Protein AF-A0A1S8A8T0-F1 (afdb_monomer_lite)

Secondary structure (DSSP, 8-state):
---PPP-------S--------BPPHHHHHHHHHHHHIIIIIS---HHHHHHHHHHHS--B--

Radius of gyration: 22.33 Å; chains: 1; bounding box: 30×39×68 Å

Organism: Rosellinia necatrix (NCBI:txid77044)

Sequence (63 aa):
MEMQSPVARPEPDGAGEHGRVRYAKPSEWAAQKDIIKRLYLDENKTLDEVRRVMADEHQFYAT

Structure (mmCIF, N/CA/C/O backbone):
data_AF-A0A1S8A8T0-F1
#
_entry.id   AF-A0A1S8A8T0-F1
#
loop_
_atom_site.group_PDB
_atom_site.id
_atom_site.type_symbol
_atom_site.label_atom_id
_atom_site.label_alt_id
_atom_site.label_comp_id
_atom_site.label_asym_id
_atom_site.label_entity_id
_atom_site.label_seq_id
_atom_site.pdbx_PDB_ins_code
_atom_site.Cartn_x
_atom_site.Cartn_y
_atom_site.Cartn_z
_atom_site.occupancy
_atom_site.B_iso_or_equiv
_atom_site.auth_seq_id
_atom_site.auth_comp_id
_atom_site.auth_asym_id
_atom_site.auth_atom_id
_atom_site.pdbx_PDB_model_num
ATOM 1 N N . MET A 1 1 ? -17.935 -29.448 -59.082 1.00 54.25 1 MET A N 1
ATOM 2 C CA . MET A 1 1 ? -17.862 -30.253 -57.844 1.00 54.25 1 MET A CA 1
ATOM 3 C C . MET A 1 1 ? -16.401 -30.330 -57.461 1.00 54.25 1 MET A C 1
ATOM 5 O O . MET A 1 1 ? -15.598 -30.323 -58.382 1.00 54.25 1 MET A O 1
ATO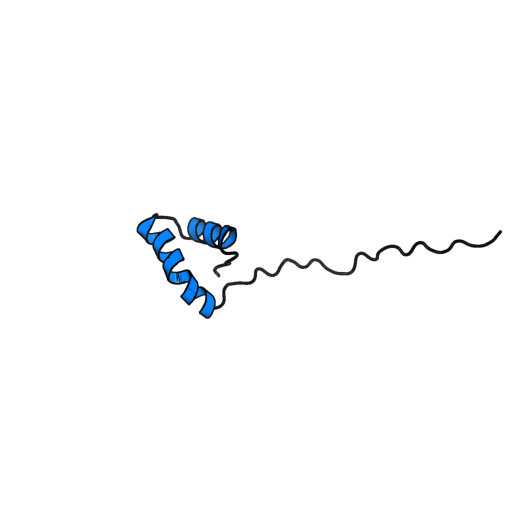M 9 N N . GLU A 1 2 ? -16.114 -30.402 -56.155 1.00 49.00 2 GLU A N 1
ATOM 10 C CA . GLU A 1 2 ? -14.770 -30.537 -55.549 1.00 49.00 2 GLU A CA 1
ATOM 11 C C . GLU A 1 2 ? -14.057 -29.176 -55.344 1.00 49.00 2 GLU A C 1
ATOM 13 O O . GLU A 1 2 ? -13.989 -28.386 -56.274 1.00 49.00 2 GLU A O 1
ATOM 18 N N . MET A 1 3 ? -13.534 -28.754 -54.187 1.00 51.59 3 MET A N 1
ATOM 19 C CA . MET A 1 3 ? -13.563 -29.209 -52.792 1.00 51.59 3 MET A CA 1
ATOM 20 C C . MET A 1 3 ? -13.411 -27.975 -51.885 1.00 51.59 3 MET A C 1
ATOM 22 O O . MET A 1 3 ? -12.881 -26.942 -52.282 1.00 51.59 3 MET A O 1
ATOM 26 N N . GLN A 1 4 ? -13.882 -28.122 -50.654 1.00 47.22 4 GLN A N 1
ATOM 27 C CA . GLN A 1 4 ? -13.923 -27.143 -49.573 1.00 47.22 4 GLN A CA 1
ATOM 28 C C . GLN A 1 4 ? -12.535 -26.567 -49.232 1.00 47.2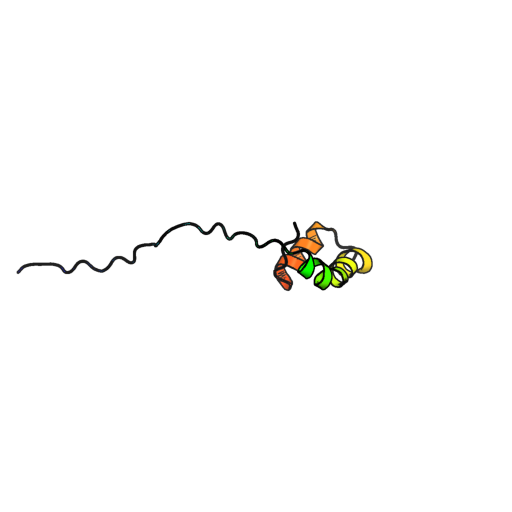2 4 GLN A C 1
ATOM 30 O O . GLN A 1 4 ? -11.615 -27.312 -48.903 1.00 47.22 4 GLN A O 1
ATOM 35 N N . SER A 1 5 ? -12.411 -25.239 -49.226 1.00 50.38 5 SER A N 1
ATOM 36 C CA . SER A 1 5 ? -11.349 -24.539 -48.497 1.00 50.38 5 SER A CA 1
ATOM 37 C C . SER A 1 5 ? -11.602 -24.711 -46.995 1.00 50.38 5 SER A C 1
ATOM 39 O O . SER A 1 5 ? -12.701 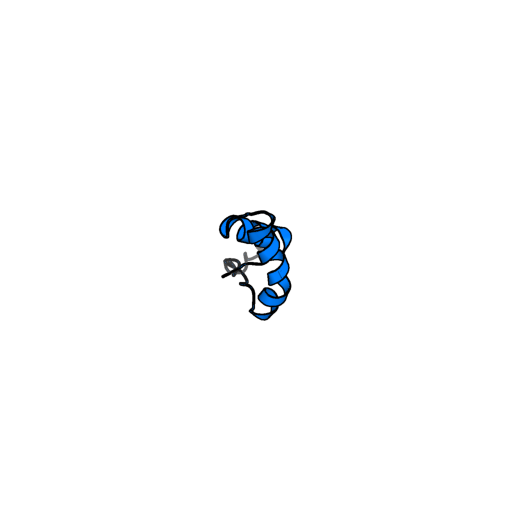-24.370 -46.545 1.00 50.38 5 SER A O 1
ATOM 41 N N . PRO A 1 6 ? -10.655 -25.216 -46.187 1.00 56.53 6 PRO A N 1
ATOM 42 C CA . PRO A 1 6 ? -10.847 -25.223 -44.750 1.00 56.53 6 PRO A CA 1
ATOM 43 C C . PRO A 1 6 ? -10.809 -23.773 -44.273 1.00 56.53 6 PRO A C 1
ATOM 45 O O . PRO A 1 6 ? -9.803 -23.079 -44.418 1.00 56.53 6 PRO A O 1
ATOM 48 N N . VAL A 1 7 ? -11.935 -23.312 -43.729 1.00 58.28 7 VAL A N 1
ATOM 49 C CA . VAL A 1 7 ? -11.989 -22.128 -42.876 1.00 58.28 7 VAL A CA 1
ATOM 50 C C . VAL A 1 7 ? -10.812 -22.214 -41.909 1.00 58.28 7 VAL A C 1
ATOM 52 O O . VAL A 1 7 ? -10.681 -23.193 -41.173 1.00 58.28 7 VAL A O 1
ATOM 55 N N . ALA A 1 8 ? -9.916 -21.229 -41.977 1.00 55.19 8 ALA A N 1
ATOM 56 C CA . ALA A 1 8 ? -8.864 -21.040 -40.999 1.00 55.19 8 ALA A CA 1
ATOM 57 C C . ALA A 1 8 ? -9.556 -20.872 -39.647 1.00 55.19 8 ALA A C 1
ATOM 59 O O . ALA A 1 8 ? -10.058 -19.804 -39.299 1.00 55.19 8 ALA A O 1
ATOM 60 N N . ARG A 1 9 ? -9.681 -21.991 -38.935 1.00 48.75 9 ARG A N 1
ATOM 61 C CA . ARG A 1 9 ? -10.045 -22.031 -37.533 1.00 48.75 9 ARG A CA 1
ATOM 62 C C . ARG A 1 9 ? -9.029 -21.120 -36.849 1.00 48.75 9 ARG A C 1
ATOM 64 O O . ARG A 1 9 ? -7.840 -21.389 -37.012 1.00 48.75 9 ARG A O 1
ATOM 71 N N . PRO A 1 10 ? -9.438 -20.042 -36.160 1.00 54.91 10 PRO A N 1
ATOM 72 C CA . PRO A 1 10 ? -8.502 -19.377 -35.280 1.00 54.91 10 PRO A CA 1
ATOM 73 C C . PRO A 1 10 ? -8.103 -20.442 -34.266 1.00 54.91 10 PRO A C 1
ATOM 75 O O . PRO A 1 10 ? -8.937 -20.938 -33.503 1.00 54.91 10 PRO A O 1
ATOM 78 N N . GLU A 1 11 ? -6.860 -20.899 -34.363 1.00 53.31 11 GLU A N 1
ATOM 79 C CA . GLU A 1 11 ? -6.258 -21.698 -33.318 1.00 53.31 11 GLU A CA 1
ATOM 80 C C . GLU A 1 11 ? -6.393 -20.866 -32.039 1.00 53.31 11 GLU A C 1
ATOM 82 O O . GLU A 1 11 ? -6.006 -19.693 -32.046 1.00 53.31 11 GLU A O 1
ATOM 87 N N . PRO A 1 12 ? -7.007 -21.390 -30.964 1.00 59.66 12 PRO A N 1
ATOM 88 C CA . PRO A 1 12 ? -6.853 -20.769 -29.669 1.00 59.66 12 PRO A CA 1
ATOM 89 C C . PRO A 1 12 ? -5.401 -21.046 -29.300 1.00 59.66 12 PRO A C 1
ATOM 91 O O . PRO A 1 12 ? -5.080 -22.106 -28.759 1.00 59.66 12 PRO A O 1
ATOM 94 N N . ASP A 1 13 ? -4.519 -20.141 -29.723 1.00 54.03 13 ASP A N 1
ATOM 95 C CA . ASP A 1 13 ? -3.122 -20.159 -29.343 1.00 54.03 13 ASP A CA 1
ATOM 96 C C . ASP A 1 13 ? -3.097 -20.139 -27.819 1.00 54.03 13 ASP A C 1
ATOM 98 O O . ASP A 1 13 ? -3.488 -19.179 -27.159 1.00 54.03 13 ASP A O 1
ATOM 102 N N . GLY A 1 14 ? -2.783 -21.311 -27.285 1.00 49.88 14 GLY A N 1
ATOM 103 C CA . GLY A 1 14 ? -1.660 -21.386 -26.389 1.00 49.88 14 GLY A CA 1
ATOM 104 C C . GLY A 1 14 ? -1.829 -20.611 -25.098 1.00 49.88 14 GLY A C 1
ATOM 105 O O . GLY A 1 14 ? -1.400 -19.476 -24.970 1.00 49.88 14 GLY A O 1
ATOM 106 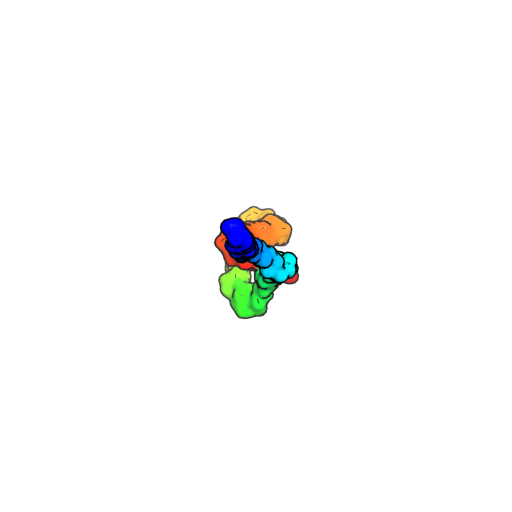N N . ALA A 1 15 ? -2.230 -21.379 -24.092 1.00 49.97 15 ALA A N 1
ATOM 107 C CA . ALA A 1 15 ? -1.788 -21.232 -22.718 1.00 49.97 15 ALA A CA 1
ATOM 108 C C . ALA A 1 15 ? -2.491 -20.146 -21.904 1.00 49.97 15 ALA A C 1
ATOM 110 O O . ALA A 1 15 ? -2.395 -18.948 -22.135 1.00 49.97 15 ALA A O 1
ATOM 111 N N . GLY A 1 16 ? -3.127 -20.614 -20.829 1.00 44.88 16 GLY A N 1
ATOM 112 C CA . GLY A 1 16 ? -3.428 -19.778 -19.688 1.00 44.88 16 GLY A CA 1
ATOM 113 C C . GLY A 1 16 ? -2.161 -19.076 -19.217 1.00 44.88 16 GLY A C 1
ATOM 114 O O . GLY A 1 16 ? -1.351 -19.640 -18.480 1.00 44.88 16 GLY A O 1
ATOM 115 N N . GLU A 1 17 ? -2.029 -17.806 -19.576 1.00 43.56 17 GLU A N 1
ATOM 116 C CA . GLU A 1 17 ? -1.389 -16.852 -18.698 1.00 43.56 17 GLU A CA 1
ATOM 117 C C . GLU A 1 17 ? -2.262 -16.795 -17.445 1.00 43.56 17 GLU A C 1
ATOM 119 O O . GLU A 1 17 ? -3.191 -16.001 -17.317 1.00 43.56 17 GLU A O 1
ATOM 124 N N . HIS A 1 18 ? -1.967 -17.679 -16.491 1.00 51.97 18 HIS A N 1
ATOM 125 C CA . HIS A 1 18 ? -2.107 -17.325 -15.091 1.00 51.97 18 HIS A CA 1
ATOM 126 C C . HIS A 1 18 ? -1.369 -15.998 -14.953 1.00 51.97 18 HIS A C 1
ATOM 128 O O . HIS A 1 18 ? -0.138 -16.007 -14.882 1.00 51.97 18 HIS A O 1
ATOM 134 N N . GLY A 1 19 ? -2.106 -14.884 -15.046 1.00 50.22 19 GLY A N 1
ATOM 135 C CA . GLY A 1 19 ? -1.567 -13.534 -15.043 1.00 50.22 19 GLY A CA 1
ATOM 136 C C . GLY A 1 19 ? -0.602 -13.437 -13.882 1.00 50.22 19 GLY A C 1
ATOM 137 O O . GLY A 1 19 ? -1.019 -13.445 -12.724 1.00 50.22 19 GLY A O 1
ATOM 138 N N . ARG A 1 20 ? 0.699 -13.494 -14.185 1.00 59.81 20 ARG A N 1
ATOM 139 C CA . ARG A 1 20 ? 1.736 -13.533 -13.161 1.00 59.81 20 ARG A CA 1
ATOM 140 C C . ARG A 1 20 ? 1.612 -12.211 -12.441 1.00 59.81 20 ARG A C 1
ATOM 142 O O . ARG A 1 20 ? 2.009 -11.189 -12.996 1.00 59.81 20 ARG A O 1
ATOM 149 N N . VAL A 1 21 ? 1.013 -12.239 -11.254 1.00 59.69 21 VAL A N 1
ATOM 150 C CA . VAL A 1 21 ? 0.868 -11.071 -10.393 1.00 59.69 21 VAL A CA 1
ATOM 151 C C . VAL A 1 21 ? 2.260 -10.460 -10.290 1.00 59.69 21 VAL A C 1
ATOM 153 O O . VAL A 1 21 ? 3.184 -11.080 -9.758 1.00 59.69 21 VAL A O 1
ATOM 156 N N . ARG A 1 22 ? 2.459 -9.305 -10.934 1.00 69.12 22 ARG A N 1
ATOM 157 C CA . ARG A 1 22 ? 3.765 -8.650 -10.968 1.00 69.12 22 ARG A CA 1
ATOM 158 C C . ARG A 1 22 ? 3.938 -7.998 -9.613 1.00 69.12 22 ARG A C 1
ATOM 160 O O . ARG A 1 22 ? 3.468 -6.888 -9.390 1.00 69.12 22 ARG A O 1
ATOM 167 N N . TYR A 1 23 ? 4.574 -8.729 -8.707 1.00 74.00 23 TYR A N 1
ATOM 168 C CA . TYR A 1 23 ? 4.882 -8.208 -7.389 1.00 74.00 23 TYR A CA 1
ATOM 169 C C . TYR A 1 23 ? 5.757 -6.965 -7.499 1.00 74.00 23 TYR A C 1
ATOM 171 O O . TYR A 1 23 ? 6.641 -6.861 -8.360 1.00 74.00 23 TYR A O 1
ATOM 179 N N . ALA A 1 24 ? 5.492 -6.018 -6.611 1.00 76.94 24 ALA A N 1
ATOM 180 C CA . ALA A 1 24 ? 6.210 -4.768 -6.549 1.00 76.94 24 ALA A CA 1
ATOM 181 C C . ALA A 1 24 ? 7.707 -4.986 -6.304 1.00 76.94 24 ALA A C 1
ATOM 183 O O . ALA A 1 24 ? 8.117 -5.695 -5.382 1.00 76.94 24 ALA A O 1
ATOM 184 N N . LYS A 1 25 ? 8.537 -4.325 -7.116 1.00 79.19 25 LYS A N 1
ATOM 185 C CA . LYS A 1 25 ? 9.992 -4.304 -6.927 1.00 79.19 25 LYS A CA 1
ATOM 186 C C . LYS A 1 25 ? 10.362 -3.414 -5.733 1.00 79.19 25 LYS A C 1
ATOM 188 O O . LYS A 1 25 ? 9.638 -2.461 -5.453 1.00 79.19 25 LYS A O 1
ATOM 193 N N . PRO A 1 26 ? 11.522 -3.625 -5.087 1.00 78.69 26 PRO A N 1
ATOM 194 C CA . PRO A 1 26 ? 11.972 -2.791 -3.965 1.00 78.69 26 PRO A CA 1
ATOM 195 C C . PRO A 1 26 ? 12.001 -1.284 -4.276 1.00 78.69 26 PRO A C 1
ATOM 197 O O . PRO A 1 26 ? 11.717 -0.462 -3.410 1.00 78.69 26 PRO A O 1
ATOM 200 N N . SER A 1 27 ? 12.310 -0.911 -5.521 1.00 80.56 27 SER A N 1
ATOM 201 C CA . SER A 1 27 ? 12.282 0.484 -5.980 1.00 80.56 27 SER A CA 1
ATOM 202 C C . SER A 1 27 ? 10.866 1.070 -6.002 1.00 80.56 27 SER A C 1
ATOM 204 O O . SER A 1 27 ? 10.668 2.204 -5.579 1.00 80.56 27 SER A O 1
ATOM 206 N N . GLU A 1 28 ? 9.873 0.277 -6.410 1.00 80.31 28 GLU A N 1
ATOM 207 C CA . GLU A 1 28 ? 8.459 0.675 -6.412 1.00 80.31 28 GLU A CA 1
ATOM 208 C C . GLU A 1 28 ? 7.937 0.822 -4.981 1.00 80.31 28 GLU A C 1
ATOM 210 O O . GLU A 1 28 ? 7.206 1.758 -4.671 1.00 80.31 28 GLU A O 1
ATOM 215 N N . TRP A 1 29 ? 8.382 -0.050 -4.070 1.00 81.94 29 TRP A N 1
ATOM 216 C CA . TRP A 1 29 ? 8.079 0.076 -2.645 1.00 81.94 29 TRP A CA 1
ATOM 217 C C . TRP A 1 29 ? 8.528 1.419 -2.078 1.00 81.94 29 TRP A C 1
ATOM 219 O O . TRP A 1 29 ? 7.797 2.005 -1.288 1.00 81.94 29 TRP A O 1
ATOM 229 N N . ALA A 1 30 ? 9.697 1.932 -2.472 1.00 85.0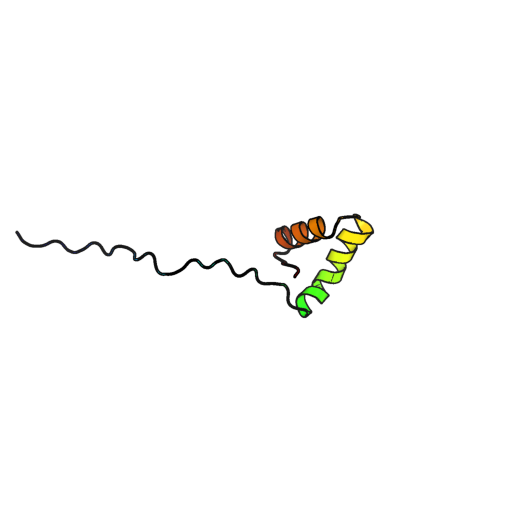6 30 ALA A N 1
ATOM 230 C CA . ALA A 1 30 ? 10.168 3.234 -2.005 1.00 85.06 30 ALA A CA 1
ATOM 231 C C . ALA A 1 30 ? 9.259 4.380 -2.477 1.00 85.06 30 ALA A C 1
ATOM 233 O O . ALA A 1 30 ? 8.967 5.276 -1.685 1.00 85.06 30 ALA A O 1
ATOM 234 N N . ALA A 1 31 ? 8.772 4.316 -3.720 1.00 86.12 31 ALA A N 1
ATOM 235 C CA . ALA A 1 31 ? 7.845 5.301 -4.274 1.00 86.12 31 ALA A CA 1
ATOM 236 C C . ALA A 1 31 ? 6.462 5.246 -3.599 1.00 86.12 31 ALA A C 1
ATOM 238 O O . ALA A 1 31 ? 5.863 6.285 -3.339 1.00 86.12 31 ALA A O 1
ATOM 239 N N . GLN A 1 32 ? 5.982 4.045 -3.261 1.00 85.00 32 GLN A N 1
ATOM 240 C CA . GLN A 1 32 ? 4.650 3.838 -2.679 1.00 85.00 32 GLN A CA 1
ATOM 241 C C . GLN A 1 32 ? 4.622 3.864 -1.141 1.00 85.00 32 GLN A C 1
ATOM 243 O O . GLN A 1 32 ? 3.554 3.890 -0.532 1.00 85.00 32 GLN A O 1
ATOM 248 N N . LYS A 1 33 ? 5.787 3.890 -0.481 1.00 86.75 33 LYS A N 1
ATOM 249 C CA . LYS A 1 33 ? 5.911 3.835 0.985 1.00 86.75 33 LYS A CA 1
ATOM 250 C C . LYS A 1 33 ? 5.159 4.957 1.697 1.00 86.75 33 LYS A C 1
ATOM 252 O O . LYS A 1 33 ? 4.634 4.722 2.783 1.00 86.75 33 LYS A O 1
ATOM 257 N N . ASP A 1 34 ? 5.141 6.160 1.129 1.00 90.69 34 ASP A N 1
ATOM 258 C CA . ASP A 1 34 ? 4.465 7.307 1.748 1.00 90.69 34 ASP A CA 1
ATOM 259 C C . ASP A 1 34 ? 2.942 7.117 1.743 1.00 90.69 34 ASP A C 1
ATOM 261 O O . ASP A 1 34 ? 2.291 7.304 2.767 1.00 90.69 34 ASP A O 1
ATOM 265 N N . ILE A 1 35 ? 2.398 6.632 0.623 1.00 90.00 35 ILE A N 1
ATOM 266 C CA . ILE A 1 35 ? 0.968 6.343 0.447 1.00 90.00 35 ILE A CA 1
ATOM 267 C C . ILE A 1 35 ? 0.547 5.186 1.358 1.00 90.00 35 ILE A C 1
ATOM 269 O O . ILE A 1 35 ? -0.396 5.326 2.134 1.00 90.00 35 ILE A O 1
ATOM 273 N N . ILE A 1 36 ? 1.310 4.087 1.359 1.00 89.19 36 ILE A N 1
ATOM 274 C CA . ILE A 1 36 ? 1.076 2.927 2.236 1.00 89.19 36 ILE A CA 1
ATOM 275 C C . ILE A 1 36 ? 1.056 3.355 3.711 1.00 89.19 36 ILE A C 1
ATOM 277 O O . ILE A 1 36 ? 0.192 2.917 4.469 1.00 89.19 36 ILE A O 1
ATOM 281 N N . LYS A 1 37 ? 1.983 4.228 4.131 1.00 91.31 37 LYS A N 1
ATOM 282 C CA . LYS A 1 37 ? 2.011 4.745 5.507 1.00 91.31 37 LYS A CA 1
ATOM 283 C C . LYS A 1 37 ? 0.797 5.599 5.840 1.00 91.31 37 LYS A C 1
ATOM 285 O O . LYS A 1 37 ? 0.293 5.451 6.944 1.00 91.31 37 LYS A O 1
ATOM 290 N N . ARG A 1 38 ? 0.345 6.480 4.943 1.00 92.50 38 ARG A N 1
ATOM 291 C CA . ARG A 1 38 ? -0.861 7.294 5.182 1.00 92.50 38 ARG A CA 1
ATOM 292 C C . ARG A 1 38 ? -2.094 6.411 5.308 1.00 92.50 38 ARG A C 1
ATOM 294 O O . ARG A 1 38 ? -2.794 6.505 6.306 1.00 92.50 38 ARG A O 1
ATOM 301 N N . LEU A 1 39 ? -2.276 5.473 4.382 1.00 90.56 39 LEU A N 1
ATOM 302 C CA . LEU A 1 39 ? -3.390 4.526 4.430 1.00 90.56 39 LEU A CA 1
ATOM 303 C C . LEU A 1 39 ? -3.387 3.721 5.742 1.00 90.56 39 LEU A C 1
ATOM 305 O O . LEU A 1 39 ? -4.426 3.545 6.372 1.00 90.56 39 LEU A O 1
ATOM 309 N N . TYR A 1 40 ? -2.215 3.262 6.187 1.00 91.00 40 TYR A N 1
ATOM 310 C CA . TYR A 1 40 ? -2.102 2.445 7.395 1.00 91.00 40 TYR A CA 1
ATOM 311 C C . TYR A 1 40 ? -2.195 3.245 8.708 1.00 91.00 40 TYR A C 1
ATOM 313 O O . TYR A 1 40 ? -2.832 2.793 9.654 1.00 91.00 40 TYR A O 1
ATOM 321 N N . LEU A 1 41 ? -1.542 4.409 8.794 1.00 90.00 41 LEU A N 1
ATOM 322 C CA . LEU A 1 41 ? -1.403 5.183 10.037 1.00 90.00 41 LEU A CA 1
ATOM 323 C C . LEU A 1 41 ? -2.423 6.315 10.171 1.00 90.00 41 LEU A C 1
ATOM 325 O O . LEU A 1 41 ? -2.896 6.556 11.275 1.00 90.00 41 LEU A O 1
ATOM 329 N N . ASP A 1 42 ? -2.721 7.020 9.081 1.00 90.81 42 ASP A N 1
ATOM 330 C CA . ASP A 1 42 ? -3.600 8.197 9.082 1.00 90.81 42 ASP A CA 1
ATOM 331 C C . ASP A 1 42 ? -5.061 7.767 8.920 1.00 90.81 42 ASP A C 1
ATOM 333 O O . ASP A 1 42 ? -5.926 8.134 9.712 1.00 90.81 42 ASP A O 1
ATOM 337 N N . GLU A 1 43 ? -5.316 6.875 7.960 1.00 89.44 43 GLU A N 1
ATOM 338 C CA . GLU A 1 43 ? -6.652 6.322 7.709 1.00 89.44 43 GLU A CA 1
ATOM 339 C C . GLU A 1 43 ? -6.957 5.061 8.531 1.00 89.44 43 GLU A C 1
ATOM 341 O O . GLU A 1 43 ? -8.042 4.489 8.413 1.00 89.44 43 GLU A O 1
ATOM 346 N N . ASN A 1 44 ? -6.010 4.618 9.368 1.00 92.44 44 ASN A N 1
ATOM 347 C CA . ASN A 1 44 ? -6.136 3.453 10.248 1.00 92.44 44 ASN A CA 1
ATOM 348 C C . ASN A 1 44 ? -6.611 2.180 9.501 1.00 92.44 44 ASN A C 1
ATOM 350 O O . ASN A 1 44 ? -7.331 1.339 10.055 1.00 92.44 44 ASN A O 1
ATOM 354 N N . LYS A 1 45 ? -6.239 2.027 8.223 1.00 91.00 45 LYS A N 1
ATOM 355 C CA . LYS A 1 45 ? -6.603 0.853 7.422 1.00 91.00 45 LYS A CA 1
ATOM 356 C C . LYS A 1 45 ? -5.732 -0.338 7.796 1.00 91.00 45 LYS A C 1
ATOM 358 O O . LYS A 1 45 ? -4.559 -0.209 8.136 1.00 91.00 45 LYS A O 1
ATOM 363 N N . THR A 1 46 ? -6.296 -1.534 7.688 1.00 92.81 46 THR A N 1
ATOM 364 C CA . THR A 1 46 ? -5.530 -2.772 7.882 1.00 92.81 46 THR A CA 1
ATOM 365 C C . THR A 1 46 ? -4.616 -3.043 6.687 1.00 92.81 46 THR A C 1
ATOM 367 O O . THR A 1 46 ? -4.865 -2.562 5.587 1.00 92.81 46 THR A O 1
ATOM 370 N N . LEU A 1 47 ? -3.571 -3.859 6.863 1.00 87.06 47 LEU A N 1
ATOM 371 C CA . LEU A 1 47 ? -2.669 -4.213 5.757 1.00 87.06 47 LEU A CA 1
ATOM 372 C C . LEU A 1 47 ? -3.398 -4.859 4.563 1.00 87.06 47 LEU A C 1
ATOM 374 O O . LEU A 1 47 ? -2.974 -4.654 3.430 1.00 87.06 47 LEU A O 1
ATOM 378 N N . ASP A 1 48 ? -4.491 -5.598 4.795 1.00 88.50 48 ASP A N 1
ATOM 379 C CA . ASP A 1 48 ? -5.306 -6.180 3.715 1.00 88.50 48 ASP A CA 1
ATOM 380 C C . ASP A 1 48 ? -6.041 -5.095 2.917 1.00 88.50 48 ASP A C 1
ATOM 382 O O . ASP A 1 48 ? -5.996 -5.089 1.689 1.00 88.50 48 ASP A O 1
ATOM 386 N N . GLU A 1 49 ? -6.638 -4.126 3.613 1.00 90.31 49 GLU A N 1
ATOM 387 C CA . GLU A 1 49 ? -7.291 -2.961 3.004 1.00 90.31 49 GLU A CA 1
ATOM 388 C C . GLU A 1 49 ? -6.292 -2.130 2.198 1.00 90.31 49 GLU A C 1
ATOM 390 O O . GLU A 1 49 ? -6.544 -1.815 1.037 1.00 90.31 49 GLU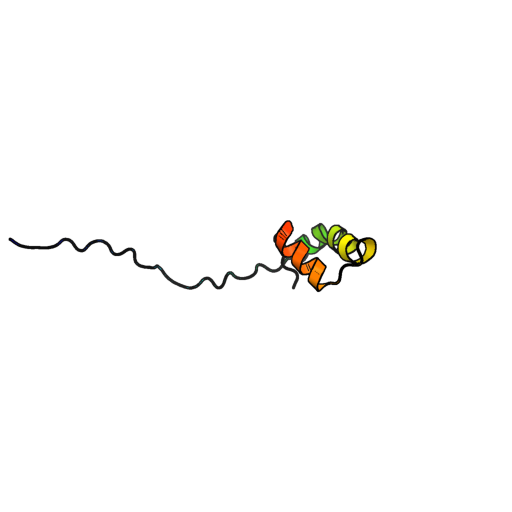 A O 1
ATOM 395 N N . VAL A 1 50 ? -5.119 -1.836 2.771 1.00 89.69 50 VAL A N 1
ATOM 396 C CA . VAL A 1 50 ? -4.053 -1.123 2.056 1.00 89.69 50 VAL A CA 1
ATOM 397 C C . VAL A 1 50 ? -3.623 -1.908 0.820 1.00 89.69 50 VAL A C 1
ATOM 399 O O . VAL A 1 50 ? -3.484 -1.325 -0.248 1.00 89.69 50 VAL A O 1
ATOM 402 N N . ARG A 1 51 ? -3.467 -3.235 0.914 1.00 86.44 51 ARG A N 1
ATOM 403 C CA . ARG A 1 51 ? -3.103 -4.071 -0.238 1.00 86.44 51 ARG A CA 1
ATOM 404 C C . ARG A 1 51 ? -4.159 -4.023 -1.341 1.00 86.44 51 ARG A C 1
ATOM 406 O O . ARG A 1 51 ? -3.780 -3.977 -2.507 1.00 86.44 51 ARG A O 1
ATOM 413 N N . ARG A 1 52 ? -5.449 -4.018 -0.994 1.00 88.38 52 ARG A N 1
ATOM 414 C CA . ARG A 1 52 ? -6.545 -3.892 -1.969 1.00 88.38 52 ARG A CA 1
ATOM 415 C C . ARG A 1 52 ? -6.554 -2.524 -2.632 1.00 88.38 52 ARG A C 1
ATOM 417 O O . ARG A 1 52 ? -6.573 -2.476 -3.852 1.00 88.38 52 ARG A O 1
ATOM 424 N N . VAL A 1 53 ? -6.472 -1.445 -1.853 1.00 89.50 53 VAL A N 1
ATOM 425 C CA . VAL A 1 53 ? -6.430 -0.070 -2.381 1.00 89.50 53 VAL A CA 1
ATOM 426 C C . VAL A 1 53 ? -5.224 0.113 -3.302 1.00 89.50 53 VAL A C 1
ATOM 428 O O . VAL A 1 53 ? -5.353 0.594 -4.421 1.00 89.50 53 VAL A O 1
ATOM 431 N N . MET A 1 54 ? -4.051 -0.361 -2.882 1.00 87.88 54 MET A N 1
ATOM 432 C CA . MET A 1 54 ? -2.841 -0.297 -3.699 1.00 87.88 54 MET A CA 1
ATOM 433 C C . MET A 1 54 ? -2.943 -1.152 -4.971 1.00 87.88 54 MET A C 1
ATOM 435 O O . MET A 1 54 ? -2.438 -0.748 -6.016 1.00 87.88 54 MET A O 1
ATOM 439 N N . ALA A 1 55 ? -3.598 -2.312 -4.919 1.00 87.44 55 ALA A N 1
ATOM 440 C CA . ALA A 1 55 ? -3.804 -3.152 -6.095 1.00 87.44 55 ALA A CA 1
ATOM 441 C C . ALA A 1 55 ? -4.837 -2.565 -7.072 1.00 87.44 55 ALA A C 1
ATOM 443 O O . ALA A 1 55 ? -4.638 -2.671 -8.280 1.00 87.44 55 ALA A O 1
ATOM 444 N N . ASP A 1 56 ? -5.905 -1.953 -6.562 1.00 87.56 56 ASP A N 1
ATOM 445 C CA . ASP A 1 56 ? -6.999 -1.392 -7.362 1.00 87.56 56 ASP A CA 1
ATOM 446 C C . ASP A 1 56 ? -6.609 -0.044 -7.985 1.00 87.56 56 ASP A C 1
ATOM 448 O O . ASP A 1 56 ? -6.640 0.110 -9.205 1.00 87.56 56 ASP A O 1
ATOM 452 N N . GLU A 1 57 ? -6.130 0.900 -7.170 1.00 87.38 57 GLU A N 1
ATOM 453 C CA . GLU A 1 57 ? -5.847 2.268 -7.624 1.00 87.38 57 GLU A CA 1
ATOM 454 C C . GLU A 1 57 ? -4.445 2.424 -8.217 1.00 87.38 57 GLU A C 1
ATOM 456 O O . GLU A 1 57 ? -4.237 3.170 -9.174 1.00 87.38 57 GLU A O 1
ATOM 461 N N . HIS A 1 58 ? -3.463 1.709 -7.664 1.00 81.12 58 HIS A N 1
ATOM 462 C CA . HIS A 1 58 ? -2.056 1.862 -8.044 1.00 81.12 58 HIS A CA 1
ATOM 463 C C . HIS A 1 58 ? -1.505 0.673 -8.840 1.00 81.12 58 HIS A C 1
ATOM 465 O O . HIS A 1 58 ? -0.319 0.673 -9.177 1.00 81.12 58 HIS A O 1
ATOM 471 N N . GLN A 1 59 ? -2.329 -0.347 -9.128 1.00 80.88 59 GLN A N 1
ATOM 472 C CA . GLN A 1 59 ? -1.908 -1.617 -9.746 1.00 80.88 59 GLN A CA 1
ATOM 473 C C . GLN A 1 59 ? -0.666 -2.225 -9.067 1.00 80.88 59 GLN A C 1
ATOM 475 O O . GLN A 1 59 ? 0.161 -2.896 -9.692 1.00 80.88 59 GLN A O 1
ATOM 480 N N . PHE A 1 60 ? -0.526 -1.961 -7.767 1.00 80.88 60 PHE A N 1
ATOM 481 C CA . PHE A 1 60 ? 0.627 -2.309 -6.962 1.00 80.88 60 PHE A CA 1
ATOM 482 C C . PHE A 1 60 ? 0.318 -3.551 -6.138 1.00 80.88 60 PHE A C 1
ATOM 484 O O . PHE A 1 60 ? -0.491 -3.542 -5.211 1.00 80.88 60 PHE A O 1
ATOM 491 N N . TYR A 1 61 ? 1.030 -4.627 -6.446 1.00 81.19 61 TYR A N 1
ATOM 492 C CA . TYR A 1 61 ? 0.866 -5.896 -5.757 1.00 81.19 61 TYR A CA 1
ATOM 493 C C . TYR A 1 61 ? 1.991 -6.080 -4.742 1.00 81.19 61 TYR A C 1
ATOM 495 O O . TYR A 1 61 ? 3.098 -6.506 -5.081 1.00 81.19 61 TYR A O 1
ATOM 503 N N . ALA A 1 62 ? 1.703 -5.749 -3.482 1.00 74.62 62 ALA A N 1
ATOM 504 C CA . ALA A 1 62 ? 2.599 -6.037 -2.366 1.00 74.62 62 ALA A CA 1
ATOM 505 C C . ALA A 1 62 ? 2.769 -7.560 -2.205 1.00 74.62 62 ALA A C 1
ATOM 507 O O . ALA A 1 62 ? 1.776 -8.302 -2.242 1.00 74.62 62 ALA A O 1
ATOM 508 N N . THR A 1 63 ? 4.016 -8.011 -2.041 1.00 68.75 63 THR A N 1
ATOM 509 C CA . THR A 1 63 ? 4.369 -9.377 -1.618 1.00 68.75 63 THR A CA 1
ATOM 510 C C . THR A 1 63 ? 4.769 -9.410 -0.156 1.00 68.75 63 THR A C 1
ATOM 512 O O . THR A 1 63 ? 5.143 -8.338 0.369 1.00 68.75 63 THR A O 1
#

Foldseek 3Di:
DDDDDPDPDPPPDDDDPPVPLPADDPVNCVVCVVVLCCVCPVVVDDPVRSQVCCCVVVVHHHD

pLDDT: mean 74.38, std 16.47, range [43.56, 92.81]

InterPro domains:
  IPR025676 Clr5 domain [PF14420] (26-63)